Protein AF-A0AB33K953-F1 (afdb_monomer_lite)

Radius of gyration: 19.25 Å; chains: 1; bounding box: 44×51×36 Å

Organism: NCBI:txid3231513

Sequence (90 aa):
MRNPFRRHRAAAAPRPNPTAISVMENDLLGIAPQPGTMAALAVALRGTGTCLTHLPVSASKDPDGPADAGVCAGCGADMVLGDDGTWRRA

Secondary structure (DSSP, 8-state):
---TT----PPPPPPP-HHHHHHHHHHHH-PPPPTTSHHHHHHHHHHTT--SS--EEE--S-TTS-TTEEEETTT--EEEE-TTS-EEE-

Foldseek 3Di:
DDDPPPPPPPDDPDDDDVLVVQLVCCVPVVDADDPPDPNNVQLVQLVVLDHPDFDWDFPDPDPPDDSQWTAGPRNRFIWGQDPVRDIDGD

pLDDT: mean 83.07, std 12.05, range [52.97, 96.69]

Structure (mmCIF, N/CA/C/O backbone):
data_AF-A0AB33K953-F1
#
_entry.id   AF-A0AB33K953-F1
#
loop_
_atom_site.group_PDB
_atom_site.id
_atom_site.type_symbol
_atom_site.label_atom_id
_atom_site.label_alt_id
_atom_site.label_comp_id
_atom_site.label_asym_id
_atom_site.label_entity_id
_atom_site.label_seq_id
_atom_site.pdbx_PDB_ins_code
_atom_site.Cartn_x
_atom_site.Cartn_y
_atom_site.Cartn_z
_atom_site.occupancy
_atom_site.B_iso_or_equiv
_atom_site.auth_seq_id
_atom_site.auth_comp_id
_atom_site.auth_asym_id
_atom_site.auth_atom_id
_atom_site.pdbx_PDB_model_num
ATOM 1 N N . MET A 1 1 ? 28.543 42.053 -2.383 1.00 52.97 1 MET A N 1
ATOM 2 C CA . MET A 1 1 ? 28.152 41.864 -0.965 1.00 52.97 1 MET A CA 1
ATOM 3 C C . MET A 1 1 ? 26.875 41.031 -0.910 1.00 52.97 1 MET A C 1
ATOM 5 O O . MET A 1 1 ? 25.903 41.422 -1.540 1.00 52.97 1 MET A O 1
ATOM 9 N N . ARG A 1 2 ? 26.876 39.866 -0.241 1.00 56.31 2 ARG A N 1
ATOM 10 C CA . ARG A 1 2 ? 25.676 39.022 -0.044 1.00 56.31 2 ARG A CA 1
ATOM 11 C C . ARG A 1 2 ? 24.982 39.433 1.260 1.00 56.31 2 ARG A C 1
ATOM 13 O O . ARG A 1 2 ? 25.648 39.556 2.279 1.00 56.31 2 ARG A O 1
ATOM 20 N N . ASN A 1 3 ? 23.672 39.667 1.211 1.00 56.97 3 ASN A N 1
ATOM 21 C CA . ASN A 1 3 ? 22.860 40.075 2.361 1.00 56.97 3 ASN A CA 1
ATOM 22 C C . ASN A 1 3 ? 22.638 38.874 3.317 1.00 56.97 3 ASN A C 1
ATOM 24 O O . ASN A 1 3 ? 22.037 37.887 2.883 1.00 56.97 3 ASN A O 1
ATOM 28 N N . PRO A 1 4 ? 23.092 38.929 4.585 1.00 63.09 4 PRO A N 1
ATOM 29 C CA . PRO A 1 4 ? 23.030 37.802 5.522 1.00 63.09 4 PRO A CA 1
ATOM 30 C C . PRO A 1 4 ? 21.641 37.563 6.146 1.00 63.09 4 PRO A C 1
ATOM 32 O O . PRO A 1 4 ? 21.471 36.610 6.899 1.00 63.09 4 PRO A O 1
ATOM 35 N N . PHE A 1 5 ? 20.626 38.379 5.830 1.00 63.97 5 PHE A N 1
ATOM 36 C CA . PHE A 1 5 ? 19.304 38.323 6.477 1.00 63.97 5 PHE A CA 1
ATOM 37 C C . PHE A 1 5 ? 18.184 37.704 5.634 1.00 63.97 5 PHE A C 1
ATOM 39 O O . PHE A 1 5 ? 17.003 37.916 5.924 1.00 63.97 5 PHE A O 1
ATOM 46 N N . ARG A 1 6 ? 18.503 36.913 4.602 1.00 63.88 6 ARG A N 1
ATOM 47 C CA . ARG A 1 6 ? 17.483 36.159 3.856 1.00 63.88 6 ARG A CA 1
ATOM 48 C C . ARG A 1 6 ? 16.960 35.020 4.741 1.00 63.88 6 ARG A C 1
ATOM 50 O O . ARG A 1 6 ? 17.403 33.884 4.635 1.00 63.88 6 ARG A O 1
ATOM 57 N N . ARG A 1 7 ? 16.037 35.338 5.656 1.00 65.56 7 ARG A N 1
ATOM 58 C CA . ARG A 1 7 ? 15.300 34.350 6.450 1.00 65.56 7 ARG A CA 1
ATOM 59 C C . ARG A 1 7 ? 14.572 33.439 5.468 1.00 65.56 7 ARG A C 1
ATOM 61 O O . ARG A 1 7 ? 13.587 33.845 4.854 1.00 65.56 7 ARG A O 1
ATOM 68 N N . HIS A 1 8 ? 15.081 32.225 5.291 1.00 65.50 8 HIS A N 1
ATOM 69 C CA . HIS A 1 8 ? 14.322 31.151 4.673 1.00 65.50 8 HIS A CA 1
ATOM 70 C C . HIS A 1 8 ? 13.066 30.979 5.524 1.00 65.50 8 HIS A C 1
ATOM 72 O O . HIS A 1 8 ? 13.144 30.559 6.677 1.00 65.50 8 HIS A O 1
ATOM 78 N N . ARG A 1 9 ? 11.913 31.404 4.999 1.00 62.62 9 ARG A N 1
ATOM 79 C CA . ARG A 1 9 ? 10.622 31.135 5.627 1.00 62.62 9 ARG A CA 1
ATOM 80 C C . ARG A 1 9 ? 10.505 29.616 5.660 1.00 62.62 9 ARG A C 1
ATOM 82 O O . ARG A 1 9 ? 10.328 29.007 4.609 1.00 62.62 9 ARG A O 1
ATOM 89 N N . ALA A 1 10 ? 10.711 29.015 6.830 1.00 66.19 10 ALA A N 1
ATOM 90 C CA . ALA A 1 10 ? 10.522 27.585 7.000 1.00 66.19 10 ALA A CA 1
ATOM 91 C C . ALA A 1 10 ? 9.094 27.270 6.546 1.00 66.19 10 ALA A C 1
ATOM 93 O O . ALA A 1 10 ? 8.140 27.894 7.022 1.00 66.19 10 ALA A O 1
ATOM 94 N N . ALA A 1 11 ? 8.956 26.380 5.563 1.00 67.62 11 ALA A N 1
ATOM 95 C CA . ALA A 1 11 ? 7.651 25.854 5.207 1.00 67.62 11 ALA A CA 1
ATOM 96 C C . ALA A 1 11 ? 7.049 25.241 6.477 1.00 67.62 11 ALA A C 1
ATOM 98 O O . ALA A 1 11 ? 7.749 24.548 7.219 1.00 67.62 11 ALA A O 1
ATOM 99 N N . ALA A 1 12 ? 5.782 25.547 6.761 1.00 71.81 12 ALA A N 1
ATOM 100 C CA . ALA A 1 12 ? 5.083 24.907 7.865 1.00 71.81 12 ALA A CA 1
ATOM 101 C C . ALA A 1 12 ? 5.193 23.387 7.686 1.00 71.81 12 ALA A C 1
ATOM 103 O O . ALA A 1 12 ? 4.989 22.890 6.575 1.00 71.81 12 ALA A O 1
ATOM 104 N N . ALA A 1 13 ? 5.556 22.672 8.754 1.00 74.62 13 ALA A N 1
ATOM 105 C CA . ALA A 1 13 ? 5.676 21.223 8.695 1.00 74.62 13 ALA A CA 1
ATOM 106 C C . ALA A 1 13 ? 4.363 20.623 8.154 1.00 74.62 13 ALA A C 1
ATOM 108 O O . ALA A 1 13 ? 3.281 21.097 8.531 1.00 74.62 13 ALA A O 1
ATOM 109 N N . PRO A 1 14 ? 4.430 19.624 7.256 1.00 76.88 14 PRO A N 1
ATOM 110 C CA . PRO A 1 14 ? 3.232 18.981 6.746 1.00 76.88 14 PRO A CA 1
ATOM 111 C C . PRO A 1 14 ? 2.414 18.443 7.920 1.00 76.88 14 PRO A C 1
ATOM 113 O O . PRO A 1 14 ? 2.951 17.835 8.848 1.00 76.88 14 PRO A O 1
ATOM 116 N N . ARG A 1 15 ? 1.105 18.714 7.902 1.00 80.69 15 ARG A N 1
ATOM 117 C CA . ARG A 1 15 ? 0.211 18.203 8.941 1.00 80.69 15 ARG A CA 1
ATOM 118 C C . ARG A 1 15 ? 0.179 16.670 8.881 1.00 80.69 15 ARG A C 1
ATOM 120 O O . ARG A 1 15 ? 0.217 16.122 7.777 1.00 80.69 15 ARG A O 1
ATOM 127 N N . PRO A 1 16 ? 0.077 15.984 10.031 1.00 83.62 16 PRO A N 1
ATOM 128 C CA . PRO A 1 16 ? -0.039 14.533 10.053 1.00 83.62 16 PRO A CA 1
ATOM 129 C C . PRO A 1 16 ? -1.261 14.074 9.248 1.00 83.62 16 PRO A C 1
ATOM 131 O O . PRO A 1 16 ? -2.346 14.639 9.394 1.00 83.62 16 PRO A O 1
ATOM 134 N N . ASN A 1 17 ? -1.087 13.062 8.395 1.00 89.38 17 ASN A N 1
ATOM 135 C CA . ASN A 1 17 ? -2.181 12.449 7.645 1.00 89.38 17 ASN A CA 1
ATOM 136 C C . ASN A 1 17 ? -2.792 11.317 8.493 1.00 89.38 17 ASN A C 1
ATOM 138 O O . ASN A 1 17 ? -2.162 10.265 8.612 1.00 89.38 17 ASN A O 1
ATOM 142 N N . PRO A 1 18 ? -3.999 11.495 9.062 1.00 90.88 18 PRO A N 1
ATOM 143 C CA . PRO A 1 18 ? -4.592 10.511 9.966 1.00 90.88 18 PRO A CA 1
ATOM 144 C C . PRO A 1 18 ? -4.848 9.162 9.284 1.00 90.88 18 PRO A C 1
ATOM 146 O O . PRO A 1 18 ? -4.646 8.124 9.901 1.00 90.88 18 PRO A O 1
ATOM 149 N N . THR A 1 19 ? -5.197 9.151 7.994 1.00 91.25 19 THR A N 1
ATOM 150 C CA . THR A 1 19 ? -5.374 7.907 7.231 1.00 91.25 19 THR A CA 1
ATOM 151 C C . THR A 1 19 ? -4.067 7.125 7.141 1.00 91.25 19 THR A C 1
ATOM 153 O O . THR A 1 19 ? 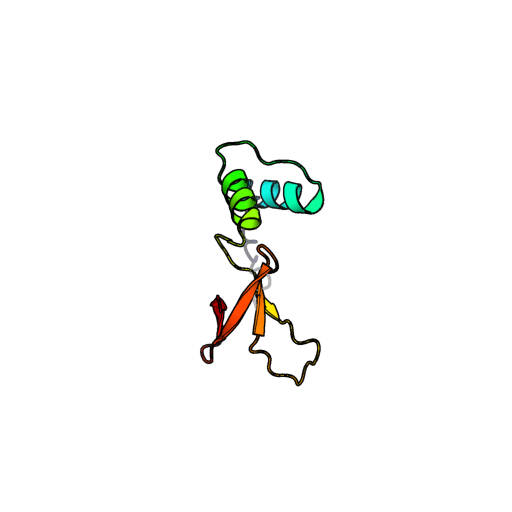-4.054 5.919 7.361 1.00 91.25 19 THR A O 1
ATOM 156 N N . ALA A 1 20 ? -2.962 7.809 6.831 1.00 88.50 20 ALA A N 1
ATOM 157 C CA . ALA A 1 20 ? -1.654 7.169 6.724 1.00 88.50 20 ALA A CA 1
ATOM 158 C C . ALA A 1 20 ? -1.168 6.637 8.079 1.00 88.50 20 ALA A C 1
ATOM 160 O O . ALA A 1 20 ? -0.582 5.561 8.132 1.00 88.50 20 ALA A O 1
ATOM 161 N N . ILE A 1 21 ? -1.454 7.364 9.164 1.00 92.81 21 ILE A N 1
ATOM 162 C CA . ILE A 1 21 ? -1.134 6.930 10.527 1.00 92.81 21 ILE A CA 1
ATOM 163 C C . ILE A 1 21 ? -1.911 5.663 10.877 1.00 92.81 21 ILE A C 1
ATOM 165 O O . ILE A 1 21 ? -1.284 4.676 11.233 1.00 92.81 21 ILE A O 1
ATOM 169 N N . SER A 1 22 ? -3.234 5.629 10.695 1.00 94.69 22 SER A N 1
ATOM 170 C CA . SER A 1 22 ? -4.021 4.437 11.046 1.00 94.69 22 SER A CA 1
ATOM 171 C C . SER A 1 22 ? -3.675 3.205 10.209 1.00 94.69 22 SER A C 1
ATOM 173 O O . SER A 1 22 ? -3.741 2.086 10.708 1.00 94.69 22 SER A O 1
ATOM 175 N N . VAL A 1 23 ? -3.281 3.382 8.944 1.00 90.75 23 VAL A N 1
ATOM 176 C CA . VAL A 1 23 ? -2.746 2.273 8.136 1.00 90.75 23 VAL A CA 1
ATOM 177 C C . VAL A 1 23 ? -1.410 1.783 8.706 1.00 90.75 23 VAL A C 1
ATOM 179 O O . VAL A 1 23 ? -1.210 0.583 8.844 1.00 90.75 23 VAL A O 1
ATOM 182 N N . MET A 1 24 ? -0.518 2.695 9.094 1.00 90.31 24 MET A N 1
ATOM 183 C CA . MET A 1 24 ? 0.771 2.347 9.699 1.00 90.31 24 MET A CA 1
ATOM 184 C C . MET A 1 24 ? 0.618 1.674 11.072 1.00 90.31 24 MET A C 1
ATOM 186 O O . MET A 1 24 ? 1.345 0.736 11.377 1.00 90.31 24 MET A O 1
ATOM 190 N N . GLU A 1 25 ? -0.336 2.113 11.894 1.00 94.94 25 GLU A N 1
ATOM 191 C CA . GLU A 1 25 ? -0.677 1.470 13.169 1.00 94.94 25 GLU A CA 1
ATOM 192 C C . GLU A 1 25 ? -1.182 0.039 12.956 1.00 94.94 25 GLU A C 1
ATOM 194 O O . GLU A 1 25 ? -0.842 -0.855 13.731 1.00 94.94 25 GLU A O 1
ATOM 199 N N . ASN A 1 26 ? -1.940 -0.204 11.884 1.00 93.31 26 ASN A N 1
ATOM 200 C CA . ASN A 1 26 ? -2.321 -1.557 11.503 1.00 93.31 26 ASN A CA 1
ATOM 201 C C . ASN A 1 26 ? -1.105 -2.404 11.120 1.00 93.31 26 ASN A C 1
ATOM 203 O O . ASN A 1 26 ? -0.928 -3.487 11.672 1.00 93.31 26 ASN A O 1
ATOM 207 N N . ASP A 1 27 ? -0.251 -1.884 10.238 1.00 87.62 27 ASP A N 1
ATOM 208 C CA . ASP A 1 27 ? 0.914 -2.607 9.719 1.00 87.62 27 ASP A CA 1
ATOM 209 C C . ASP A 1 27 ? 1.942 -2.936 10.814 1.00 87.62 27 ASP A C 1
ATOM 211 O O . ASP A 1 27 ? 2.522 -4.020 10.822 1.00 87.62 27 ASP A O 1
ATOM 215 N N . LEU A 1 28 ? 2.186 -1.999 11.735 1.00 91.62 28 LEU A N 1
ATOM 216 C CA . LEU A 1 28 ? 3.246 -2.121 12.740 1.00 91.62 28 LEU A CA 1
ATOM 217 C C . LEU A 1 28 ? 2.763 -2.711 14.063 1.00 91.62 28 LEU A C 1
ATOM 219 O O . LEU A 1 28 ? 3.531 -3.387 14.744 1.00 91.62 28 LEU A O 1
ATOM 223 N N . LEU A 1 29 ? 1.522 -2.418 14.457 1.00 96.00 29 LEU A N 1
ATOM 224 C CA . LEU A 1 29 ? 1.002 -2.729 15.793 1.00 96.00 29 LEU A CA 1
ATOM 225 C C . LEU A 1 29 ? -0.208 -3.671 15.755 1.00 96.00 29 LEU A C 1
ATOM 227 O O . LEU A 1 29 ? -0.688 -4.080 16.810 1.00 96.00 29 LEU A O 1
ATOM 231 N N . GLY A 1 30 ? -0.729 -4.004 14.569 1.00 94.06 30 GLY A N 1
ATOM 232 C CA . GLY A 1 30 ? -1.924 -4.837 14.418 1.00 94.06 30 GLY A CA 1
ATOM 233 C C . GLY A 1 30 ? -3.222 -4.150 14.852 1.00 94.06 30 GLY A C 1
ATOM 234 O O . GLY A 1 30 ? -4.247 -4.815 15.005 1.00 94.06 30 GLY A O 1
ATOM 235 N N . ILE A 1 31 ? -3.212 -2.829 15.061 1.00 96.69 31 ILE A N 1
ATOM 236 C CA . ILE A 1 31 ? -4.402 -2.080 15.476 1.00 96.69 31 ILE A CA 1
ATOM 237 C C . ILE A 1 31 ? -5.324 -1.924 14.267 1.00 96.69 31 ILE A C 1
ATOM 239 O O . ILE A 1 31 ? -4.943 -1.374 13.235 1.00 96.69 31 ILE A O 1
ATOM 243 N N . ALA A 1 32 ? -6.550 -2.435 14.362 1.00 95.38 32 ALA A N 1
ATOM 244 C CA . ALA A 1 32 ? -7.510 -2.316 13.273 1.00 95.38 32 ALA A CA 1
ATOM 245 C C . ALA A 1 32 ? -7.985 -0.854 13.119 1.00 95.38 32 ALA A C 1
ATOM 247 O O . ALA A 1 32 ? -8.388 -0.238 14.110 1.00 95.38 32 ALA A O 1
ATOM 248 N N . PRO A 1 33 ? -7.992 -0.294 11.896 1.00 95.75 33 PRO A N 1
ATOM 249 C CA . PRO A 1 33 ? -8.570 1.022 11.651 1.00 95.75 33 PRO A CA 1
ATOM 250 C C . PRO A 1 33 ? -10.086 1.009 11.884 1.00 95.75 33 PRO A C 1
ATOM 252 O O . PRO A 1 33 ? -10.758 -0.010 11.709 1.00 95.75 33 PRO A O 1
ATOM 255 N N . GLN A 1 34 ? -10.645 2.172 12.224 1.00 95.56 34 GLN A N 1
ATOM 256 C CA . GLN A 1 34 ? -12.085 2.315 12.429 1.00 95.56 34 GLN A CA 1
ATOM 257 C C . GLN A 1 34 ? -12.866 1.907 11.157 1.00 95.56 34 GLN A C 1
ATOM 259 O O . GLN A 1 34 ? -12.549 2.408 10.068 1.00 95.56 34 GLN A O 1
ATOM 264 N N . PRO A 1 35 ? -13.902 1.049 11.263 1.00 95.56 35 PRO A N 1
ATOM 265 C CA . PRO A 1 35 ? -14.727 0.654 10.123 1.00 95.56 35 PRO A CA 1
ATOM 266 C C . PRO A 1 35 ? -15.343 1.852 9.390 1.00 95.56 35 PRO A C 1
ATOM 268 O O . PRO A 1 35 ? -15.703 2.854 10.004 1.00 95.56 35 PRO A O 1
ATOM 271 N N . GLY A 1 36 ? -15.472 1.745 8.065 1.00 93.56 36 GLY A N 1
ATOM 272 C CA . GLY A 1 36 ? -16.033 2.804 7.215 1.00 93.56 36 GLY A CA 1
ATOM 273 C C . GLY A 1 36 ? -15.072 3.955 6.892 1.00 93.56 36 GLY A C 1
ATOM 274 O O . GLY A 1 36 ? -15.445 4.868 6.161 1.00 93.56 36 GLY A O 1
ATOM 275 N N . THR A 1 37 ? -13.833 3.924 7.393 1.00 95.12 37 THR A N 1
ATOM 276 C CA . THR A 1 37 ? -12.801 4.911 7.042 1.00 95.12 37 THR A CA 1
ATOM 277 C C . THR A 1 37 ? -12.013 4.509 5.793 1.00 95.12 37 THR A C 1
ATOM 279 O O . THR A 1 37 ? -11.938 3.335 5.425 1.00 95.12 37 THR A O 1
ATOM 282 N N . MET A 1 38 ? -11.336 5.481 5.169 1.00 93.06 38 MET A N 1
ATOM 283 C CA . MET A 1 38 ? -10.405 5.209 4.064 1.00 93.06 38 MET A CA 1
ATOM 284 C C . MET A 1 38 ? -9.244 4.298 4.477 1.00 93.06 38 MET A C 1
ATOM 286 O O . MET A 1 38 ? -8.766 3.520 3.657 1.00 93.06 38 MET A O 1
ATOM 290 N N . ALA A 1 39 ? -8.809 4.363 5.740 1.00 93.69 39 ALA A N 1
ATOM 291 C CA . ALA A 1 39 ? -7.778 3.474 6.264 1.00 93.69 39 ALA A CA 1
ATOM 292 C C . ALA A 1 39 ? -8.275 2.022 6.315 1.00 93.69 39 ALA A C 1
ATOM 294 O O . ALA A 1 39 ? -7.572 1.123 5.861 1.00 93.69 39 ALA A O 1
ATOM 295 N N . ALA A 1 40 ? -9.511 1.798 6.779 1.00 94.44 40 ALA A N 1
ATOM 296 C CA . ALA A 1 40 ? -10.125 0.471 6.772 1.00 94.44 40 ALA A CA 1
ATOM 297 C C . ALA A 1 40 ? -10.272 -0.100 5.359 1.00 94.44 40 ALA A C 1
ATOM 299 O O . ALA A 1 40 ? -9.940 -1.263 5.138 1.00 94.44 40 ALA A O 1
ATOM 300 N N . LEU A 1 41 ? -10.688 0.720 4.389 1.00 93.12 41 LEU A N 1
ATOM 301 C CA . LEU A 1 41 ? -10.731 0.299 2.989 1.00 93.12 41 LEU A CA 1
ATOM 302 C C . LEU A 1 41 ? -9.332 -0.046 2.454 1.00 93.12 41 LEU A C 1
ATOM 304 O O . LEU A 1 41 ? -9.162 -1.077 1.811 1.00 93.12 41 LEU A O 1
ATOM 308 N N . ALA A 1 42 ? -8.324 0.786 2.733 1.00 91.56 42 ALA A N 1
ATOM 309 C CA . ALA A 1 42 ? -6.957 0.554 2.273 1.00 91.56 42 ALA A CA 1
ATOM 310 C C . ALA A 1 42 ? -6.362 -0.752 2.828 1.00 91.56 42 ALA A C 1
ATOM 312 O O . ALA A 1 42 ? -5.757 -1.509 2.072 1.00 91.56 42 ALA A O 1
ATOM 313 N N . VAL A 1 43 ? -6.568 -1.039 4.118 1.00 91.50 43 VAL A N 1
ATOM 314 C CA . VAL A 1 43 ? -6.135 -2.297 4.751 1.00 91.50 43 VAL A CA 1
ATOM 315 C C . VAL A 1 43 ? -6.879 -3.493 4.154 1.00 91.50 43 VAL A C 1
ATOM 317 O O . VAL A 1 43 ? -6.249 -4.483 3.786 1.00 91.50 43 VAL A O 1
ATOM 320 N N . ALA A 1 44 ? -8.201 -3.397 3.985 1.00 91.56 44 ALA A N 1
ATOM 321 C CA . ALA A 1 44 ? -8.995 -4.477 3.403 1.00 91.56 44 ALA A CA 1
ATOM 322 C C . ALA A 1 44 ? -8.543 -4.829 1.974 1.00 91.56 44 ALA A C 1
ATOM 324 O O . ALA A 1 44 ? -8.407 -6.004 1.641 1.00 91.56 44 ALA A O 1
ATOM 325 N N . LEU A 1 45 ? -8.250 -3.819 1.148 1.00 90.56 45 LEU A N 1
ATOM 326 C CA . LEU A 1 45 ? -7.769 -4.008 -0.224 1.00 90.56 45 LEU A CA 1
ATOM 327 C C . LEU A 1 45 ? -6.410 -4.719 -0.293 1.00 90.56 45 LEU A C 1
ATOM 329 O O . LEU A 1 45 ? -6.180 -5.520 -1.201 1.00 90.56 45 LEU A O 1
ATOM 333 N N . ARG A 1 46 ? -5.515 -4.481 0.674 1.00 86.38 46 ARG A N 1
ATOM 334 C CA . ARG A 1 46 ? -4.221 -5.181 0.727 1.00 86.38 46 ARG A CA 1
ATOM 335 C C . ARG A 1 46 ? -4.399 -6.677 0.922 1.00 86.38 46 ARG A C 1
ATOM 337 O O . ARG A 1 46 ? -3.720 -7.451 0.256 1.00 86.38 46 ARG A O 1
ATOM 344 N N . GLY A 1 47 ? -5.359 -7.077 1.758 1.00 80.38 47 GLY A N 1
ATOM 345 C CA . GLY A 1 47 ? -5.718 -8.483 1.954 1.00 80.38 47 GLY A CA 1
ATOM 346 C C . GLY A 1 47 ? -6.195 -9.182 0.675 1.00 80.38 47 GLY A C 1
ATOM 347 O O . GLY A 1 47 ? -6.119 -10.403 0.586 1.00 80.38 47 GLY A O 1
ATOM 348 N N . THR A 1 48 ? -6.635 -8.427 -0.336 1.00 85.81 48 THR A N 1
ATOM 349 C CA . THR A 1 48 ? -7.024 -8.954 -1.653 1.00 85.81 48 THR A CA 1
ATOM 350 C C . THR A 1 48 ? -5.932 -8.790 -2.714 1.00 85.81 48 THR A C 1
ATOM 352 O O . THR A 1 48 ? -6.213 -8.933 -3.902 1.00 85.81 48 THR A O 1
ATOM 355 N N . GLY A 1 49 ? -4.704 -8.430 -2.327 1.00 83.44 49 GLY A N 1
ATOM 356 C CA . GLY A 1 49 ? -3.594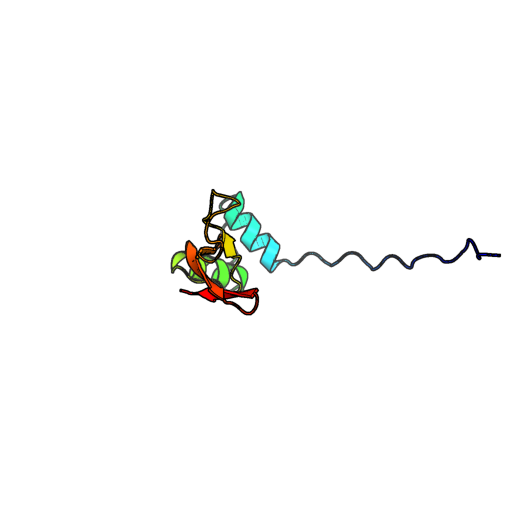 -8.219 -3.259 1.00 83.44 49 GLY A CA 1
ATOM 357 C C . GLY A 1 49 ? -3.678 -6.919 -4.073 1.00 83.44 49 GLY A C 1
ATOM 358 O O . GLY A 1 49 ? -3.126 -6.855 -5.174 1.00 83.44 49 GLY A O 1
ATOM 359 N N . THR A 1 50 ? -4.362 -5.888 -3.553 1.00 87.50 50 THR A N 1
ATOM 360 C CA . THR A 1 50 ? -4.517 -4.567 -4.192 1.00 87.50 50 THR A CA 1
ATOM 361 C C . THR A 1 50 ? -4.083 -3.422 -3.272 1.00 87.50 50 THR A C 1
ATOM 363 O O . THR A 1 50 ? -4.249 -3.466 -2.058 1.00 87.50 50 THR A O 1
ATOM 366 N N . CYS A 1 51 ? -3.573 -2.338 -3.862 1.00 87.81 51 CYS A N 1
ATOM 367 C CA . CYS A 1 51 ? -3.327 -1.067 -3.183 1.00 87.81 51 CYS A CA 1
ATOM 368 C C . CYS A 1 51 ? -3.949 0.090 -3.973 1.00 87.81 51 CYS A C 1
ATOM 370 O O . CYS A 1 51 ? -4.034 0.042 -5.194 1.00 87.81 51 CYS A O 1
ATOM 372 N N . LEU A 1 52 ? -4.296 1.179 -3.281 1.00 80.50 52 LEU A N 1
ATOM 373 C CA . LEU A 1 52 ? -4.626 2.457 -3.935 1.00 80.50 52 LEU A CA 1
ATOM 374 C C . LEU A 1 52 ? -3.371 3.196 -4.421 1.00 80.50 52 LEU A C 1
ATOM 376 O O . LEU A 1 52 ? -3.430 4.048 -5.301 1.00 80.50 52 LEU A O 1
ATOM 380 N N . THR A 1 53 ? -2.224 2.892 -3.818 1.00 84.62 53 THR A N 1
ATOM 381 C CA . THR A 1 53 ? -0.917 3.415 -4.207 1.00 84.62 53 THR A CA 1
ATOM 382 C C . THR A 1 53 ? 0.103 2.303 -4.031 1.00 84.62 53 THR A C 1
ATOM 384 O O . THR A 1 53 ? 0.330 1.836 -2.912 1.00 84.62 53 THR A O 1
ATOM 387 N N . HIS A 1 54 ? 0.671 1.836 -5.140 1.00 87.62 54 HIS A N 1
ATOM 388 C CA . HIS A 1 54 ? 1.716 0.821 -5.110 1.00 87.62 54 HIS A CA 1
ATOM 389 C C . HIS A 1 54 ? 3.040 1.437 -4.654 1.00 87.62 54 HIS A C 1
ATOM 391 O O . HIS A 1 54 ? 3.385 2.550 -5.047 1.00 87.62 54 HIS A O 1
ATOM 397 N N . LEU A 1 55 ? 3.772 0.691 -3.828 1.00 88.38 55 LEU A N 1
ATOM 398 C CA . LEU A 1 55 ? 5.121 1.028 -3.385 1.00 88.38 55 LEU A CA 1
ATOM 399 C C . LEU A 1 55 ? 6.071 -0.042 -3.940 1.00 88.38 55 LEU A C 1
ATOM 401 O O . LEU A 1 55 ? 6.306 -1.044 -3.259 1.00 88.38 55 LEU A O 1
ATOM 405 N N . PRO A 1 56 ? 6.500 0.091 -5.205 1.00 88.19 56 PRO A N 1
ATOM 406 C CA . PRO A 1 56 ? 7.326 -0.909 -5.861 1.00 88.19 56 PRO A CA 1
ATOM 407 C C . PRO A 1 56 ? 8.699 -0.981 -5.191 1.00 88.19 56 PRO A C 1
ATOM 409 O O . PRO A 1 56 ? 9.319 0.043 -4.900 1.00 88.19 56 PRO A O 1
ATOM 412 N N . VAL A 1 57 ? 9.169 -2.200 -4.960 1.00 88.25 57 VAL A N 1
ATOM 413 C CA . VAL A 1 57 ? 10.529 -2.500 -4.518 1.00 88.25 57 VAL A CA 1
ATOM 414 C C . VAL A 1 57 ? 11.142 -3.491 -5.498 1.00 88.25 57 VAL A C 1
ATOM 416 O O . VAL A 1 57 ? 10.483 -4.456 -5.891 1.00 88.25 57 VAL A O 1
ATOM 419 N N . SER A 1 58 ? 12.386 -3.241 -5.913 1.00 84.69 58 SER A N 1
ATOM 420 C CA . SER A 1 58 ? 13.097 -4.166 -6.799 1.00 84.69 58 SER A CA 1
ATOM 421 C C . SER A 1 58 ? 13.243 -5.524 -6.117 1.00 84.69 58 SER A C 1
ATOM 423 O O . SER A 1 58 ? 13.603 -5.600 -4.939 1.00 84.69 58 SER A O 1
ATOM 425 N N . ALA A 1 59 ? 12.975 -6.591 -6.866 1.00 73.00 59 ALA A N 1
ATOM 426 C CA . ALA A 1 59 ? 13.266 -7.950 -6.433 1.00 73.00 59 ALA A CA 1
ATOM 427 C C . ALA A 1 59 ? 14.718 -8.355 -6.754 1.00 73.00 59 A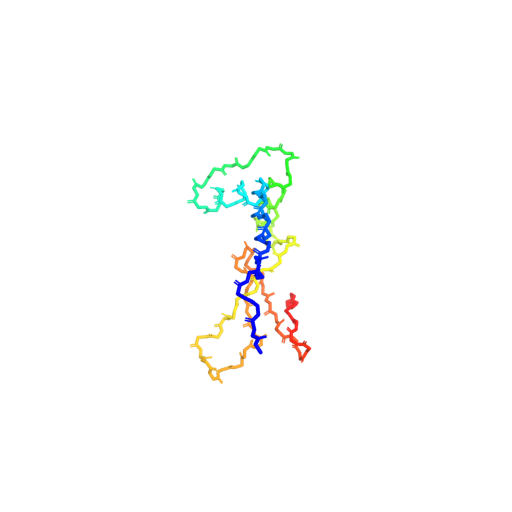LA A C 1
ATOM 429 O O . ALA A 1 59 ? 15.180 -9.396 -6.275 1.00 73.00 59 ALA A O 1
ATOM 430 N N . SER A 1 60 ? 15.455 -7.549 -7.536 1.00 68.75 60 SER A N 1
ATOM 431 C CA . SER A 1 60 ? 16.852 -7.825 -7.861 1.00 68.75 60 SER A CA 1
ATOM 432 C C . SER A 1 60 ? 17.727 -7.665 -6.610 1.00 68.75 60 SER A C 1
ATOM 434 O O . SER A 1 60 ? 17.883 -6.587 -6.040 1.00 68.75 60 SER A O 1
ATOM 436 N N . LYS A 1 61 ? 18.300 -8.782 -6.146 1.00 60.97 61 LYS A N 1
ATOM 437 C CA . LYS A 1 61 ? 19.389 -8.785 -5.148 1.00 60.97 61 LYS A CA 1
ATOM 438 C C . LYS A 1 61 ? 20.748 -8.483 -5.776 1.00 60.97 61 LYS A C 1
ATOM 440 O O . LYS A 1 61 ? 21.724 -8.290 -5.059 1.00 60.97 61 LYS A O 1
ATOM 445 N N . ASP A 1 62 ? 20.790 -8.501 -7.101 1.00 60.25 62 ASP A N 1
ATOM 446 C CA . ASP A 1 62 ? 21.962 -8.237 -7.907 1.00 60.25 62 ASP A CA 1
ATOM 447 C C . ASP A 1 62 ? 21.896 -6.778 -8.387 1.00 60.25 62 ASP A C 1
ATOM 449 O O . ASP A 1 62 ? 20.951 -6.439 -9.111 1.00 60.25 62 ASP A O 1
ATOM 453 N N . PRO A 1 63 ? 22.823 -5.898 -7.965 1.00 59.94 63 PRO A N 1
ATOM 454 C CA . PRO A 1 63 ? 22.886 -4.525 -8.465 1.00 59.94 63 PRO A CA 1
ATOM 455 C C . PRO A 1 63 ? 23.144 -4.459 -9.978 1.00 59.94 63 PRO A C 1
ATOM 457 O O . PRO A 1 63 ? 22.851 -3.428 -10.577 1.00 59.94 63 PRO A O 1
ATOM 460 N N . ASP A 1 64 ? 23.633 -5.550 -10.581 1.00 60.84 64 ASP A N 1
ATOM 461 C CA . ASP A 1 64 ? 23.930 -5.662 -12.011 1.00 60.84 64 ASP A CA 1
ATOM 462 C C . ASP A 1 64 ? 22.900 -6.527 -12.776 1.00 60.84 64 ASP A C 1
ATOM 464 O O . ASP A 1 64 ? 22.999 -6.694 -13.994 1.00 60.84 64 ASP A O 1
ATOM 468 N N . GLY A 1 65 ? 21.898 -7.086 -12.083 1.00 56.31 65 GLY A N 1
ATOM 469 C CA . GLY A 1 65 ? 20.817 -7.872 -12.687 1.00 56.31 65 GLY A CA 1
ATOM 470 C C . GLY A 1 65 ? 19.707 -6.998 -13.292 1.00 56.31 65 GLY A C 1
ATOM 471 O O . GLY A 1 65 ? 19.596 -5.824 -12.938 1.00 56.31 65 GLY A O 1
ATOM 472 N N . PRO A 1 66 ? 18.848 -7.545 -14.178 1.00 58.47 66 PRO A N 1
ATOM 473 C CA . PRO A 1 66 ? 17.756 -6.780 -14.780 1.00 58.47 66 PRO A CA 1
ATOM 474 C C . PRO A 1 66 ? 16.843 -6.216 -13.682 1.00 58.47 66 PRO A C 1
ATOM 476 O O . PRO A 1 66 ? 16.215 -6.964 -12.930 1.00 58.47 66 PRO A O 1
ATOM 479 N N . ALA A 1 67 ? 16.805 -4.886 -13.578 1.00 66.81 67 ALA A N 1
ATOM 480 C CA . ALA A 1 67 ? 16.095 -4.132 -12.540 1.00 66.81 67 ALA A CA 1
ATOM 481 C C . ALA A 1 67 ? 14.582 -4.026 -12.808 1.00 66.81 67 ALA A C 1
ATOM 483 O O . ALA A 1 67 ? 13.867 -3.293 -12.121 1.00 66.81 67 ALA A O 1
ATOM 484 N N . ASP A 1 68 ? 14.099 -4.763 -13.808 1.00 80.94 68 ASP A N 1
ATOM 485 C CA . ASP A 1 68 ? 12.808 -4.507 -14.430 1.00 80.94 68 ASP A CA 1
ATOM 486 C C . ASP A 1 68 ? 11.666 -5.256 -13.744 1.00 80.94 68 ASP A C 1
ATOM 488 O O . ASP A 1 68 ? 10.517 -5.115 -14.141 1.00 80.94 68 ASP A O 1
ATOM 492 N N . ALA A 1 69 ? 11.961 -6.043 -12.705 1.00 86.69 69 ALA A N 1
ATOM 493 C CA . ALA A 1 69 ? 10.986 -6.818 -11.951 1.00 86.69 69 ALA A CA 1
ATOM 494 C C . ALA A 1 69 ? 11.057 -6.516 -10.450 1.00 86.69 69 ALA A C 1
ATOM 496 O O . ALA A 1 69 ? 12.124 -6.388 -9.841 1.00 86.69 69 ALA A O 1
ATOM 497 N N . GLY A 1 70 ? 9.889 -6.441 -9.826 1.00 89.44 70 GLY A N 1
ATOM 498 C CA . GLY A 1 70 ? 9.743 -6.119 -8.420 1.00 89.44 70 GLY A CA 1
ATOM 499 C C . GLY A 1 70 ? 8.406 -6.566 -7.861 1.00 89.44 70 GLY A C 1
ATOM 500 O O . GLY A 1 70 ? 7.591 -7.185 -8.539 1.00 89.44 70 GLY A O 1
ATOM 501 N N . VAL A 1 71 ? 8.176 -6.217 -6.603 1.00 90.44 71 VAL A N 1
ATOM 502 C CA . VAL A 1 71 ? 6.898 -6.442 -5.924 1.00 90.44 71 VAL A CA 1
ATOM 503 C C . VAL A 1 71 ? 6.441 -5.157 -5.258 1.00 90.44 71 VAL A C 1
ATOM 505 O O . VAL A 1 71 ? 7.240 -4.298 -4.891 1.00 90.44 71 VAL A O 1
ATOM 508 N N . CYS A 1 72 ? 5.140 -4.995 -5.070 1.00 90.62 72 CYS A N 1
ATOM 509 C CA . CYS A 1 72 ? 4.619 -3.925 -4.239 1.00 90.62 72 CYS A CA 1
ATOM 510 C C . CYS A 1 72 ? 4.776 -4.304 -2.760 1.00 90.62 72 CYS A C 1
ATOM 512 O O . CYS A 1 72 ? 4.091 -5.206 -2.287 1.00 90.62 72 CYS A O 1
ATOM 514 N N . ALA A 1 73 ? 5.557 -3.544 -1.989 1.00 86.81 73 ALA A N 1
ATOM 515 C CA . ALA A 1 73 ? 5.761 -3.798 -0.557 1.00 86.81 73 ALA A CA 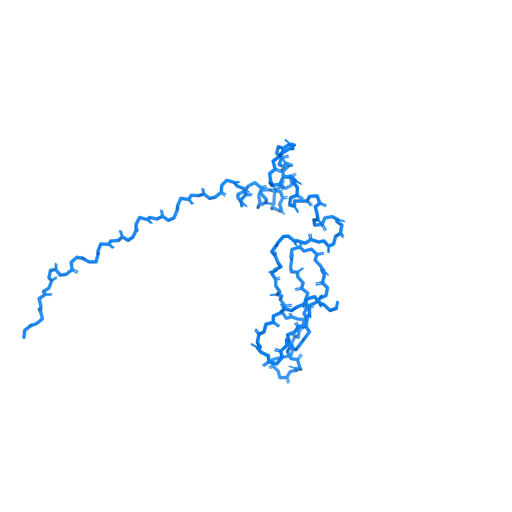1
ATOM 516 C C . ALA A 1 73 ? 4.464 -3.739 0.283 1.00 86.81 73 ALA A C 1
ATOM 518 O O . ALA A 1 73 ? 4.408 -4.300 1.370 1.00 86.81 73 ALA A O 1
ATOM 519 N N . GLY A 1 74 ? 3.421 -3.059 -0.213 1.00 86.12 74 GLY A N 1
ATOM 520 C CA . GLY A 1 74 ? 2.125 -2.951 0.469 1.00 86.12 74 GLY A CA 1
ATOM 521 C C . GLY A 1 74 ? 1.147 -4.114 0.239 1.00 86.12 74 GLY A C 1
ATOM 522 O O . GLY A 1 74 ? 0.556 -4.597 1.195 1.00 86.12 74 GLY A O 1
ATOM 523 N N . CYS A 1 75 ? 0.926 -4.536 -1.012 1.00 88.75 75 CYS A N 1
ATOM 524 C CA . CYS A 1 75 ? -0.065 -5.576 -1.349 1.00 88.75 75 CYS A CA 1
ATOM 525 C C . CYS A 1 75 ? 0.535 -6.854 -1.945 1.00 88.75 75 CYS A C 1
ATOM 527 O O . CYS A 1 75 ? -0.211 -7.763 -2.287 1.00 88.75 75 CYS A O 1
ATOM 529 N N . GLY A 1 76 ? 1.855 -6.917 -2.124 1.00 87.81 76 GLY A N 1
ATOM 530 C CA . GLY A 1 76 ? 2.545 -8.083 -2.676 1.00 87.81 76 GLY A CA 1
ATOM 531 C C . GLY A 1 76 ? 2.340 -8.318 -4.174 1.00 87.81 76 GLY A C 1
ATOM 532 O O . GLY A 1 76 ? 2.844 -9.307 -4.682 1.00 87.81 76 GLY A O 1
ATOM 533 N N . ALA A 1 77 ? 1.622 -7.443 -4.888 1.00 89.62 77 ALA A N 1
ATOM 534 C CA . ALA A 1 77 ? 1.445 -7.574 -6.334 1.00 89.62 77 ALA A CA 1
ATOM 535 C C . ALA A 1 77 ? 2.784 -7.490 -7.082 1.00 89.62 77 ALA A C 1
ATOM 537 O O . ALA A 1 77 ? 3.610 -6.639 -6.744 1.00 89.62 77 ALA A O 1
ATOM 538 N N . ASP A 1 78 ? 2.944 -8.309 -8.122 1.00 90.31 78 ASP A N 1
ATOM 539 C CA . ASP A 1 78 ? 4.086 -8.243 -9.032 1.00 90.31 78 ASP A CA 1
ATOM 540 C C . ASP A 1 78 ? 4.088 -6.920 -9.804 1.00 90.31 78 ASP A C 1
ATOM 542 O O . ASP A 1 78 ? 3.046 -6.417 -10.242 1.00 90.31 78 ASP A O 1
ATOM 546 N N . MET A 1 79 ? 5.278 -6.348 -9.948 1.00 91.19 79 MET A N 1
ATOM 547 C CA . MET A 1 79 ? 5.508 -5.057 -10.582 1.00 91.19 79 MET A CA 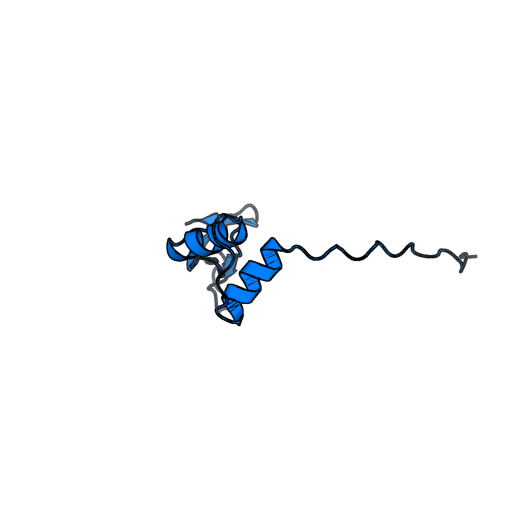1
ATOM 548 C C . MET A 1 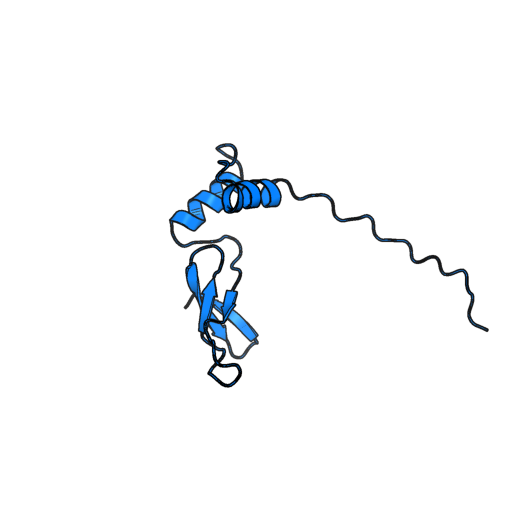79 ? 6.620 -5.179 -11.623 1.00 91.19 79 MET A C 1
ATOM 550 O O . MET A 1 79 ? 7.602 -5.886 -11.410 1.00 91.19 79 MET A O 1
ATOM 554 N N . VAL A 1 80 ? 6.490 -4.431 -12.716 1.00 90.75 80 VAL A N 1
ATOM 555 C CA . VAL A 1 80 ? 7.490 -4.313 -13.780 1.00 90.75 80 VAL A CA 1
ATOM 556 C C . VAL A 1 80 ? 7.859 -2.846 -13.977 1.00 90.75 80 VAL A C 1
ATOM 558 O O . VAL A 1 80 ? 6.975 -1.984 -13.973 1.00 90.75 80 VAL A O 1
ATOM 561 N N . LEU A 1 81 ? 9.150 -2.553 -14.124 1.00 89.44 81 LEU A N 1
ATOM 562 C CA . LEU A 1 81 ? 9.638 -1.227 -14.498 1.00 89.44 81 LEU A CA 1
ATOM 563 C C . LEU A 1 81 ? 9.619 -1.122 -16.024 1.00 89.44 81 LEU A C 1
ATOM 565 O O . LEU A 1 81 ? 10.297 -1.879 -16.710 1.00 89.44 81 LEU A O 1
ATOM 569 N N . GLY A 1 82 ? 8.809 -0.212 -16.558 1.00 87.50 82 GLY A N 1
ATOM 570 C CA . GLY A 1 82 ? 8.802 0.078 -17.988 1.00 87.50 82 GLY A CA 1
ATOM 571 C C . GLY A 1 82 ? 10.012 0.909 -18.412 1.00 87.50 82 GLY A C 1
ATOM 572 O O . GLY A 1 82 ? 10.610 1.616 -17.601 1.00 87.50 82 GLY A O 1
ATOM 573 N N . ASP A 1 83 ? 10.301 0.906 -19.714 1.00 87.75 83 ASP A N 1
ATOM 574 C CA . ASP A 1 83 ? 11.382 1.697 -20.331 1.00 87.75 83 ASP A CA 1
ATOM 575 C C . ASP A 1 83 ? 11.240 3.216 -20.108 1.00 87.75 83 ASP A C 1
ATOM 577 O O . ASP A 1 83 ? 12.198 3.975 -20.245 1.00 87.75 83 ASP A O 1
ATOM 581 N N . ASP A 1 84 ? 10.038 3.679 -19.753 1.00 90.38 84 ASP A N 1
ATOM 582 C CA . ASP A 1 84 ? 9.751 5.065 -19.376 1.00 90.38 84 ASP A CA 1
ATOM 583 C C . ASP A 1 84 ? 10.102 5.389 -17.911 1.00 90.38 84 ASP A C 1
ATOM 585 O O . ASP A 1 84 ? 9.844 6.498 -17.438 1.00 90.38 84 ASP A O 1
ATOM 589 N N . GLY A 1 85 ? 10.676 4.429 -17.181 1.00 85.94 85 GLY A N 1
ATOM 590 C CA . GLY A 1 85 ? 11.020 4.547 -15.768 1.00 85.94 85 GLY A CA 1
ATOM 591 C C . GLY A 1 85 ? 9.813 4.466 -14.832 1.00 85.94 85 GLY A C 1
ATOM 592 O O . GLY A 1 85 ? 9.930 4.827 -13.658 1.00 85.94 85 GLY A O 1
ATOM 593 N N . THR A 1 86 ? 8.648 4.020 -15.318 1.00 89.50 86 THR A N 1
ATOM 594 C CA . THR A 1 86 ? 7.437 3.883 -14.500 1.00 89.50 86 THR A CA 1
ATOM 595 C C . THR A 1 86 ? 7.185 2.441 -14.090 1.00 89.50 86 THR A C 1
ATOM 597 O O . THR A 1 86 ? 7.236 1.518 -14.900 1.00 89.50 86 THR A O 1
ATOM 600 N N . TRP A 1 87 ? 6.864 2.241 -12.813 1.00 89.00 87 TRP A N 1
ATOM 601 C CA . TRP A 1 87 ? 6.427 0.941 -12.322 1.00 89.00 87 TRP A CA 1
ATOM 602 C C . TRP A 1 87 ? 4.962 0.703 -12.658 1.00 89.00 87 TRP A C 1
ATOM 604 O O . TRP A 1 87 ? 4.099 1.543 -12.386 1.00 89.00 87 TRP A O 1
ATOM 614 N N . ARG A 1 88 ? 4.673 -0.476 -13.195 1.00 89.88 88 ARG A N 1
ATOM 615 C CA . ARG A 1 88 ? 3.326 -0.932 -13.533 1.00 89.88 88 ARG A CA 1
ATOM 616 C C . ARG A 1 88 ? 3.109 -2.307 -12.936 1.00 89.88 88 ARG A C 1
ATOM 618 O O . ARG A 1 88 ? 4.065 -3.028 -12.676 1.00 89.88 88 ARG A O 1
ATOM 625 N N . ARG A 1 89 ? 1.852 -2.657 -12.692 1.00 89.06 89 ARG A N 1
ATOM 626 C CA . ARG A 1 89 ? 1.525 -4.031 -12.317 1.00 89.06 89 ARG A CA 1
ATOM 627 C C . ARG A 1 89 ? 1.847 -4.945 -13.505 1.00 89.06 89 ARG A C 1
ATOM 629 O O . ARG A 1 89 ? 1.565 -4.540 -14.635 1.00 89.06 89 ARG A O 1
ATOM 636 N N . ALA A 1 90 ? 2.468 -6.091 -13.227 1.00 83.81 90 ALA A N 1
ATOM 637 C CA . ALA A 1 90 ? 2.752 -7.117 -14.231 1.00 83.81 90 ALA A CA 1
ATOM 638 C C . ALA A 1 90 ? 1.461 -7.674 -14.855 1.00 83.81 90 ALA A C 1
ATOM 640 O O . ALA A 1 90 ? 0.427 -7.711 -14.140 1.00 83.81 90 ALA A O 1
#